Protein AF-A0A117SCN2-F1 (afdb_monomer_lite)

Radius of gyration: 19.06 Å; chains: 1; bounding box: 46×35×49 Å

Secondary structure (DSSP, 8-state):
---SS-SSSS--SSSHHHHHHHHHHHHHHHHHHHHTT---TTSHHHHHHHHGGGT--HHHHHHHHHTSHHHHHHHHHHHHHHHTT--SSSEEEEGGGTEEEESS--HHHHHHHHHHHH----TT-----

pLDDT: mean 84.78, std 19.08, range [29.61, 98.5]

Foldseek 3Di:
DDPDDPDPPPDDDPDPVVVVVLVVQLVVLLCCCCVPVVHDSVDPVSSCVSCVVSVDDSVVVVVCVVVCVVVVVVVVVVVVCVVLVPPDPPWDAPDVSPDIDDDDDDPVVVVVVVVLVPDDDDPPDDRPD

Sequence (129 aa):
MKAVGQSLNDVTGSTGHSSAVMFAQVLHAIRVAFFRDCRDIARWDVQCEIAEPLGLDLAEIERHVHSGTAFAFLAADYQDAEKMRIEGSPSFVLNEGRQKLYGNVGFHLIEANIQELLRSPGANEASWC

Structure (mmCIF, N/CA/C/O backbone):
data_AF-A0A117SCN2-F1
#
_entry.id   AF-A0A117SCN2-F1
#
loop_
_atom_site.group_PDB
_atom_site.id
_atom_site.type_symbol
_atom_site.label_atom_id
_atom_site.label_alt_id
_atom_site.label_comp_id
_atom_site.label_asym_id
_atom_site.label_entity_id
_atom_site.label_seq_id
_atom_site.pdbx_PDB_ins_code
_atom_site.Cartn_x
_atom_site.Cartn_y
_atom_site.Cartn_z
_atom_site.occupancy
_atom_site.B_iso_or_equiv
_atom_site.auth_seq_id
_atom_site.auth_comp_id
_atom_site.auth_asym_id
_atom_site.auth_atom_id
_atom_site.pdbx_PDB_model_num
ATOM 1 N N . MET A 1 1 ? 0.349 -24.329 -27.624 1.00 37.66 1 MET A N 1
ATOM 2 C CA . MET A 1 1 ? -0.114 -23.792 -26.327 1.00 37.66 1 MET A CA 1
ATOM 3 C C . MET A 1 1 ? 0.030 -22.275 -26.355 1.00 37.66 1 MET A C 1
ATOM 5 O O . MET A 1 1 ? 1.089 -21.751 -26.053 1.00 37.66 1 MET A O 1
ATOM 9 N N . LYS A 1 2 ? -0.999 -21.585 -26.849 1.00 33.91 2 LYS A N 1
ATOM 10 C CA . LYS A 1 2 ? -1.126 -20.123 -26.903 1.00 33.91 2 LYS A CA 1
ATOM 11 C C . LYS A 1 2 ? -2.593 -19.840 -26.597 1.00 33.91 2 LYS A C 1
ATOM 13 O O . LYS A 1 2 ? -3.402 -20.103 -27.475 1.00 33.91 2 LYS A O 1
ATOM 18 N N . ALA A 1 3 ? -2.921 -19.440 -25.370 1.00 34.66 3 ALA A N 1
ATOM 19 C CA . ALA A 1 3 ? -4.229 -18.882 -24.995 1.00 34.66 3 ALA A CA 1
ATOM 20 C C . ALA A 1 3 ? -4.275 -18.545 -23.491 1.00 34.66 3 ALA A C 1
ATOM 22 O O . ALA A 1 3 ? -5.069 -19.119 -22.764 1.00 34.66 3 ALA A O 1
ATOM 23 N N . VAL A 1 4 ? -3.418 -17.641 -23.011 1.00 38.91 4 VAL A N 1
ATOM 24 C CA . VAL A 1 4 ? -3.667 -16.860 -21.781 1.00 38.91 4 VAL A CA 1
ATOM 25 C C . VAL A 1 4 ? -2.943 -15.533 -21.990 1.00 38.91 4 VAL A C 1
ATOM 27 O O . VAL A 1 4 ? -1.738 -15.446 -21.804 1.00 38.91 4 VAL A O 1
ATOM 30 N N . GLY A 1 5 ? -3.634 -14.530 -22.522 1.00 34.91 5 GLY A N 1
ATOM 31 C CA . GLY A 1 5 ? -3.008 -13.238 -22.842 1.00 34.91 5 GLY A CA 1
ATOM 32 C C . GLY A 1 5 ? -3.935 -12.209 -23.484 1.00 34.91 5 GLY A C 1
ATOM 33 O O . GLY A 1 5 ? -3.539 -11.070 -23.681 1.00 34.91 5 GLY A O 1
ATOM 34 N N . GLN A 1 6 ? -5.179 -12.577 -23.790 1.00 34.25 6 GLN A N 1
ATOM 35 C CA . GLN A 1 6 ? -6.194 -11.668 -24.319 1.00 34.25 6 GLN A CA 1
ATOM 36 C C . GLN A 1 6 ? -7.393 -11.641 -23.371 1.00 34.25 6 GLN A C 1
ATOM 38 O O . GLN A 1 6 ? -8.384 -12.312 -23.617 1.00 34.25 6 GLN A O 1
ATOM 43 N N . SER A 1 7 ? -7.278 -10.919 -22.255 1.00 29.61 7 SER A N 1
ATOM 44 C CA . SER A 1 7 ? -8.448 -10.428 -21.506 1.00 29.61 7 SER A CA 1
ATOM 45 C C . SER A 1 7 ? -8.072 -9.324 -20.506 1.00 29.61 7 SER A C 1
ATOM 47 O O . SER A 1 7 ? -8.510 -9.351 -19.360 1.00 29.61 7 SER A O 1
ATOM 49 N N . LEU A 1 8 ? -7.232 -8.362 -20.904 1.00 37.31 8 LEU A N 1
ATOM 50 C CA . LEU A 1 8 ? -6.972 -7.156 -20.094 1.00 37.31 8 LEU A CA 1
ATOM 51 C C . LEU A 1 8 ? -7.046 -5.841 -20.894 1.00 37.31 8 LEU A C 1
ATOM 53 O O . LEU A 1 8 ? -6.851 -4.776 -20.322 1.00 37.31 8 LEU A O 1
ATOM 57 N N . ASN A 1 9 ? -7.387 -5.885 -22.187 1.00 36.59 9 ASN A N 1
ATOM 58 C CA . ASN A 1 9 ? -7.282 -4.725 -23.083 1.00 36.59 9 ASN A CA 1
ATOM 59 C C . ASN A 1 9 ? -8.627 -4.170 -23.573 1.00 36.59 9 ASN A C 1
ATOM 61 O O . ASN A 1 9 ? -8.693 -3.730 -24.713 1.00 36.59 9 ASN A O 1
ATOM 65 N N . ASP A 1 10 ? -9.688 -4.169 -22.759 1.00 33.16 10 ASP A N 1
ATOM 66 C CA . ASP A 1 10 ? -10.941 -3.531 -23.209 1.00 33.16 10 ASP A CA 1
ATOM 67 C C . ASP A 1 10 ? -11.735 -2.770 -22.136 1.00 33.16 10 ASP A C 1
ATOM 69 O O . ASP A 1 10 ? -12.962 -2.752 -22.133 1.00 33.16 10 ASP A O 1
ATOM 73 N N . VAL A 1 11 ? -11.033 -2.086 -21.224 1.00 41.28 11 VAL A N 1
ATOM 74 C CA . VAL A 1 11 ? -11.633 -1.013 -20.407 1.00 41.28 11 VAL A CA 1
ATOM 75 C C . VAL A 1 11 ? -10.667 0.173 -20.307 1.00 41.28 11 VAL A C 1
ATOM 77 O O . VAL A 1 11 ? -10.122 0.481 -19.251 1.00 41.28 11 VAL A O 1
ATOM 80 N N . THR A 1 12 ? -10.419 0.863 -21.422 1.00 47.19 12 THR A N 1
ATOM 81 C CA . THR A 1 12 ? -9.753 2.177 -21.405 1.00 47.19 12 THR A CA 1
ATOM 82 C C . THR A 1 12 ? -10.714 3.260 -21.872 1.00 47.19 12 THR A C 1
ATOM 84 O O . THR A 1 12 ? -10.914 3.459 -23.067 1.00 47.19 12 THR A O 1
ATOM 87 N N . GLY A 1 13 ? -11.279 3.990 -20.911 1.00 37.59 13 GLY A N 1
ATOM 88 C CA . GLY A 1 13 ? -12.032 5.216 -21.156 1.00 37.59 13 GLY A CA 1
ATOM 89 C C . GLY A 1 13 ? -12.358 5.929 -19.844 1.00 37.59 13 GLY A C 1
ATOM 90 O O . GLY A 1 13 ? -13.359 5.635 -19.211 1.00 37.59 13 GLY A O 1
ATOM 91 N N . SER A 1 14 ? -11.508 6.871 -19.425 1.00 42.38 14 SER A N 1
ATOM 92 C CA . SER A 1 14 ? -11.752 7.867 -18.356 1.00 42.38 14 SER A CA 1
ATOM 93 C C . SER A 1 14 ? -11.801 7.434 -16.872 1.00 42.38 14 SER A C 1
ATOM 95 O O . SER A 1 14 ? -11.669 8.308 -16.017 1.00 42.38 14 SER A O 1
ATOM 97 N N . THR A 1 15 ? -11.939 6.158 -16.506 1.00 48.78 15 THR A N 1
ATOM 98 C CA . THR A 1 15 ? -12.102 5.735 -15.087 1.00 48.78 15 THR A CA 1
ATOM 99 C C . THR A 1 15 ? -10.805 5.380 -14.343 1.00 48.78 15 THR A C 1
ATOM 101 O O . THR A 1 15 ? -10.749 5.476 -13.117 1.00 48.78 15 THR A O 1
ATOM 104 N N . GLY A 1 16 ? -9.730 5.025 -15.056 1.00 52.78 16 GLY A N 1
ATOM 105 C CA . GLY A 1 16 ? -8.489 4.520 -14.441 1.00 52.78 16 GLY A CA 1
ATOM 106 C C . GLY A 1 16 ? -7.706 5.547 -13.609 1.00 52.78 16 GLY A C 1
ATOM 107 O O . GLY A 1 16 ? -7.139 5.201 -12.575 1.00 52.78 16 GLY A O 1
ATOM 108 N N . HIS A 1 17 ? -7.718 6.824 -14.008 1.00 56.03 17 HIS A N 1
ATOM 109 C CA . HIS A 1 17 ? -7.020 7.894 -13.278 1.00 56.03 17 HIS A CA 1
ATOM 110 C C . HIS A 1 17 ? -7.694 8.214 -11.937 1.00 56.03 17 HIS A C 1
ATOM 112 O O . HIS A 1 17 ? -7.012 8.460 -10.946 1.00 56.03 17 HIS A O 1
ATOM 118 N N . SER A 1 18 ? -9.030 8.163 -11.887 1.00 78.56 18 SER A N 1
ATOM 119 C CA . SER A 1 18 ? -9.786 8.411 -10.657 1.00 78.56 18 SER A CA 1
ATOM 120 C C . SER A 1 18 ? -9.553 7.298 -9.636 1.00 78.56 18 SER A C 1
ATOM 122 O O . SER A 1 18 ? -9.249 7.593 -8.485 1.00 78.56 18 SER A O 1
ATOM 124 N N . SER A 1 19 ? -9.571 6.029 -10.060 1.00 82.19 19 SER A N 1
ATOM 125 C CA . SER A 1 19 ? -9.344 4.898 -9.151 1.00 82.19 19 SER A CA 1
ATOM 126 C C . SER A 1 19 ? -7.938 4.893 -8.543 1.00 82.19 19 SER A C 1
ATOM 128 O O . SER A 1 19 ? -7.797 4.627 -7.351 1.00 82.19 19 SER A O 1
ATOM 130 N N . ALA A 1 20 ? -6.897 5.191 -9.328 1.00 84.81 20 ALA A N 1
ATOM 131 C CA . ALA A 1 20 ? -5.523 5.239 -8.822 1.00 84.81 20 ALA A CA 1
ATOM 132 C C . ALA A 1 20 ? -5.320 6.386 -7.816 1.00 84.81 20 ALA A C 1
ATOM 134 O O . ALA A 1 20 ? -4.671 6.204 -6.785 1.00 84.81 20 ALA A O 1
ATOM 135 N N . VAL A 1 21 ? -5.918 7.553 -8.087 1.00 89.56 21 VAL A N 1
ATOM 136 C CA . VAL A 1 21 ? -5.905 8.697 -7.164 1.00 89.56 21 VAL A CA 1
ATOM 137 C C . VAL A 1 21 ? -6.650 8.360 -5.874 1.00 89.56 21 VAL A C 1
ATOM 139 O O . VAL A 1 21 ? -6.096 8.563 -4.795 1.00 89.56 21 VAL A O 1
ATOM 142 N N . MET A 1 22 ? -7.850 7.782 -5.972 1.00 90.69 22 MET A N 1
ATOM 143 C CA . MET A 1 22 ? -8.629 7.346 -4.810 1.00 90.69 22 MET A CA 1
ATOM 144 C C . MET A 1 22 ? -7.853 6.339 -3.960 1.00 90.69 22 MET A C 1
ATOM 146 O O . MET A 1 22 ? -7.733 6.509 -2.749 1.00 90.69 22 MET A O 1
ATOM 150 N N . PHE A 1 23 ? -7.246 5.330 -4.586 1.00 90.81 23 PHE A N 1
ATOM 151 C CA . PHE A 1 23 ? -6.410 4.350 -3.895 1.00 90.81 23 PHE A CA 1
ATOM 152 C C . PHE A 1 23 ? -5.246 5.011 -3.142 1.00 90.81 23 PHE A C 1
ATOM 154 O O . PHE A 1 23 ? -5.017 4.731 -1.963 1.00 90.81 23 PHE A O 1
ATOM 161 N N . ALA A 1 24 ? -4.536 5.939 -3.791 1.00 93.81 24 ALA A N 1
ATOM 162 C CA . ALA A 1 24 ? -3.436 6.667 -3.168 1.00 93.81 24 ALA A CA 1
ATOM 163 C C . ALA A 1 24 ? -3.902 7.531 -1.983 1.00 93.81 24 ALA A C 1
ATOM 165 O O . ALA A 1 24 ? -3.221 7.572 -0.954 1.00 93.81 24 ALA A O 1
ATOM 166 N N . GLN A 1 25 ? -5.063 8.183 -2.101 1.00 95.00 25 GLN A N 1
ATOM 167 C CA . GLN A 1 25 ? -5.668 8.984 -1.033 1.00 95.00 25 GLN A CA 1
ATOM 168 C C . GLN A 1 25 ? -6.049 8.128 0.176 1.00 95.00 25 GLN A C 1
ATOM 170 O O . GLN A 1 25 ? -5.690 8.478 1.300 1.00 95.00 25 GLN A O 1
ATOM 175 N N . VAL A 1 26 ? -6.697 6.982 -0.049 1.00 94.88 26 VAL A N 1
ATOM 176 C CA . VAL A 1 26 ? -7.074 6.033 1.011 1.00 94.88 26 VAL A CA 1
ATOM 177 C C . VAL A 1 26 ? -5.835 5.509 1.728 1.00 94.88 26 VAL A C 1
ATOM 179 O O . VAL A 1 26 ? -5.746 5.591 2.952 1.00 94.88 26 VAL A O 1
ATOM 182 N N . LEU A 1 27 ? -4.825 5.043 0.986 1.00 95.38 27 LEU A N 1
ATOM 183 C CA . LEU A 1 27 ? -3.578 4.566 1.584 1.00 95.38 27 LEU A CA 1
ATOM 184 C C . LEU A 1 27 ? -2.848 5.658 2.371 1.00 95.38 27 LEU A C 1
ATOM 186 O O . LEU A 1 27 ? -2.252 5.380 3.413 1.00 95.38 27 LEU A O 1
ATOM 190 N N . HIS A 1 28 ? -2.863 6.898 1.879 1.00 97.12 28 HIS A N 1
ATOM 191 C CA . HIS A 1 28 ? -2.299 8.027 2.608 1.00 97.12 28 HIS A CA 1
ATOM 192 C C . HIS A 1 28 ? -3.066 8.280 3.911 1.00 97.12 28 HIS A C 1
ATOM 194 O O . HIS A 1 28 ? -2.436 8.405 4.959 1.00 97.12 28 HIS A O 1
ATOM 200 N N . ALA A 1 29 ? -4.399 8.285 3.872 1.00 97.88 29 ALA A N 1
ATOM 201 C CA . ALA A 1 29 ? -5.235 8.474 5.052 1.00 97.88 29 ALA A CA 1
ATOM 202 C C . ALA A 1 29 ? -5.035 7.358 6.095 1.00 97.88 29 ALA A C 1
ATOM 204 O O . ALA A 1 29 ? -4.885 7.657 7.277 1.00 97.88 29 ALA A O 1
ATOM 205 N N . ILE A 1 30 ? -4.916 6.094 5.668 1.00 97.94 30 ILE A N 1
ATOM 206 C CA . ILE A 1 30 ? -4.593 4.958 6.550 1.00 97.94 30 ILE A CA 1
ATOM 207 C C . ILE A 1 30 ? -3.216 5.133 7.201 1.00 97.94 30 ILE A C 1
ATOM 209 O O . ILE A 1 30 ? -3.081 4.980 8.415 1.00 97.94 30 ILE A O 1
ATOM 213 N N . ARG A 1 31 ? -2.183 5.491 6.424 1.00 97.88 31 ARG A N 1
ATOM 214 C CA . ARG A 1 31 ? -0.837 5.735 6.973 1.00 97.88 31 ARG A CA 1
ATOM 215 C C . ARG A 1 31 ? -0.837 6.874 7.982 1.00 97.88 31 ARG A C 1
ATOM 217 O O . ARG A 1 31 ? -0.191 6.764 9.016 1.00 97.88 31 ARG A O 1
ATOM 224 N N . VAL A 1 32 ? -1.560 7.950 7.693 1.00 98.38 32 VAL A N 1
ATOM 225 C CA . VAL A 1 32 ? -1.723 9.080 8.606 1.00 98.38 32 VAL A CA 1
ATOM 226 C C . VAL A 1 32 ? -2.412 8.636 9.900 1.00 98.38 32 VAL A C 1
ATOM 228 O O . VAL A 1 32 ? -1.886 8.894 10.981 1.00 98.38 32 VAL A O 1
ATOM 231 N N . ALA A 1 33 ? -3.518 7.897 9.799 1.00 98.50 33 ALA A N 1
ATOM 232 C CA . ALA A 1 33 ? -4.238 7.373 10.954 1.00 98.50 33 ALA A CA 1
ATOM 233 C C . ALA A 1 33 ? -3.347 6.492 11.848 1.00 98.50 33 ALA A C 1
ATOM 235 O O . ALA A 1 33 ? -3.392 6.618 13.069 1.00 98.50 33 ALA A O 1
ATOM 236 N N . PHE A 1 34 ? -2.506 5.642 11.254 1.00 98.50 34 PHE A N 1
ATOM 237 C CA . PHE A 1 34 ? -1.600 4.766 11.998 1.00 98.50 34 PHE A CA 1
ATOM 238 C C . PHE A 1 34 ? -0.386 5.506 12.578 1.00 98.50 34 PHE A C 1
ATOM 240 O O . PHE A 1 34 ? -0.163 5.474 13.784 1.00 98.50 34 PHE A O 1
ATOM 247 N N . PHE A 1 35 ? 0.403 6.181 11.737 1.00 98.12 35 PHE A N 1
ATOM 248 C CA . PHE A 1 35 ? 1.702 6.736 12.137 1.00 98.12 35 PHE A CA 1
ATOM 249 C C . PHE A 1 35 ? 1.611 8.076 12.867 1.00 98.12 35 PHE A C 1
ATOM 251 O O . PHE A 1 35 ? 2.461 8.357 13.708 1.00 98.12 35 PHE A O 1
ATOM 258 N N . ARG A 1 36 ? 0.634 8.926 12.523 1.00 98.50 36 ARG A N 1
ATOM 259 C CA . ARG A 1 36 ? 0.469 10.252 13.139 1.00 98.50 36 ARG A CA 1
ATOM 260 C C . ARG A 1 36 ? -0.536 10.208 14.282 1.00 98.50 36 ARG A C 1
ATOM 262 O O . ARG A 1 36 ? -0.260 10.749 15.346 1.00 98.50 36 ARG A O 1
ATOM 269 N N . ASP A 1 37 ? -1.685 9.580 14.043 1.00 98.25 37 ASP A N 1
ATOM 270 C CA . ASP A 1 37 ? -2.828 9.642 14.962 1.00 98.25 37 ASP A CA 1
ATOM 271 C C . ASP A 1 37 ? -2.910 8.428 15.908 1.00 98.25 37 ASP A C 1
ATOM 273 O O . ASP A 1 37 ? -3.793 8.380 16.763 1.00 98.25 37 ASP A O 1
ATOM 277 N N . CYS A 1 38 ? -1.994 7.458 15.780 1.00 98.31 38 CYS A N 1
ATOM 278 C CA . CYS A 1 38 ? -1.904 6.252 16.614 1.00 98.31 38 CYS A CA 1
ATOM 279 C C . CYS A 1 38 ? -3.215 5.444 16.697 1.00 98.31 38 CYS A C 1
ATOM 281 O O . CYS A 1 38 ? -3.520 4.835 17.724 1.00 98.31 38 CYS A O 1
ATOM 283 N N . ARG A 1 39 ? -4.010 5.446 15.624 1.00 98.50 39 ARG A N 1
ATOM 284 C CA . ARG A 1 39 ? -5.269 4.698 15.538 1.00 98.50 39 ARG A CA 1
ATOM 285 C C . ARG A 1 39 ? -5.002 3.233 15.196 1.00 98.50 39 ARG A C 1
ATOM 287 O O . ARG A 1 39 ? -4.122 2.921 14.394 1.00 98.50 39 ARG A O 1
ATOM 294 N N . ASP A 1 40 ? -5.814 2.337 15.754 1.00 98.38 40 ASP A N 1
ATOM 295 C CA . ASP A 1 40 ? -5.764 0.907 15.438 1.00 98.38 40 ASP A CA 1
ATOM 296 C C . ASP A 1 40 ? -6.438 0.616 14.087 1.00 98.38 40 ASP A C 1
ATOM 298 O O . ASP A 1 40 ? -7.628 0.311 14.006 1.00 98.38 40 ASP A O 1
ATOM 302 N N . ILE A 1 41 ? -5.658 0.725 13.010 1.00 97.94 41 ILE A N 1
ATOM 303 C CA . ILE A 1 41 ? -6.124 0.480 11.639 1.00 97.94 41 ILE A CA 1
ATOM 304 C C . ILE A 1 41 ? -6.418 -1.000 11.343 1.00 97.94 41 ILE A C 1
ATOM 306 O O . ILE A 1 41 ? -6.895 -1.305 10.252 1.00 97.94 41 ILE A O 1
ATOM 310 N N . ALA A 1 42 ? -6.163 -1.929 12.274 1.00 96.50 42 ALA A N 1
ATOM 311 C CA . ALA A 1 42 ? -6.562 -3.326 12.105 1.00 96.50 42 ALA A CA 1
ATOM 312 C C . ALA A 1 42 ? -8.074 -3.523 12.310 1.00 96.50 42 ALA A C 1
ATOM 314 O O . ALA A 1 42 ? -8.624 -4.539 11.885 1.00 96.50 42 ALA A O 1
ATOM 315 N N . ARG A 1 43 ? -8.760 -2.556 12.933 1.00 97.19 43 ARG A N 1
ATOM 316 C CA . ARG A 1 43 ? -10.202 -2.628 13.170 1.00 97.19 43 ARG A CA 1
ATOM 317 C C . ARG A 1 43 ? -11.016 -2.100 11.989 1.00 97.19 43 ARG A C 1
ATOM 319 O O . ARG A 1 43 ? -10.715 -1.050 11.425 1.00 97.19 43 ARG A O 1
ATOM 326 N N . TRP A 1 44 ? -12.099 -2.806 11.672 1.00 94.38 44 TRP A N 1
ATOM 327 C CA . TRP A 1 44 ? -13.004 -2.463 10.571 1.00 94.38 44 TRP A CA 1
ATOM 328 C C . TRP A 1 44 ? -13.695 -1.105 10.747 1.00 94.38 44 TRP A C 1
ATOM 330 O O . TRP A 1 44 ? -13.789 -0.337 9.795 1.00 94.38 44 TRP A O 1
ATOM 340 N N . ASP A 1 45 ? -14.129 -0.772 11.963 1.00 96.88 45 ASP A N 1
ATOM 341 C CA . ASP A 1 45 ? -14.765 0.514 12.265 1.00 96.88 45 ASP A CA 1
ATOM 342 C C . ASP A 1 45 ? -13.811 1.691 12.024 1.00 96.88 45 ASP A C 1
ATOM 344 O O . ASP A 1 45 ? -14.175 2.663 11.367 1.00 96.88 45 ASP A O 1
ATOM 348 N N . VAL A 1 46 ? -12.547 1.557 12.437 1.00 97.69 46 VAL A N 1
ATOM 349 C CA . VAL A 1 46 ? -11.500 2.550 12.153 1.00 97.69 46 VAL A CA 1
ATOM 350 C C . VAL A 1 46 ? -11.265 2.704 10.647 1.00 97.69 46 VAL A C 1
ATOM 352 O O . VAL A 1 46 ? -11.114 3.825 10.165 1.00 97.69 46 VAL A O 1
ATOM 355 N N . GLN A 1 47 ? -11.253 1.604 9.889 1.00 95.81 47 GLN A N 1
ATOM 356 C CA . GLN A 1 47 ? -11.118 1.648 8.428 1.00 95.81 47 GLN A CA 1
ATOM 357 C C . GLN A 1 47 ? -12.320 2.340 7.761 1.00 95.81 47 GLN A C 1
ATOM 359 O O . GLN A 1 47 ? -12.119 3.154 6.859 1.00 95.81 47 GLN A O 1
ATOM 364 N N . CYS A 1 48 ? -13.545 2.087 8.236 1.00 95.62 48 CYS A N 1
ATOM 365 C CA . CYS A 1 48 ? -14.763 2.748 7.758 1.00 95.62 48 CYS A CA 1
ATOM 366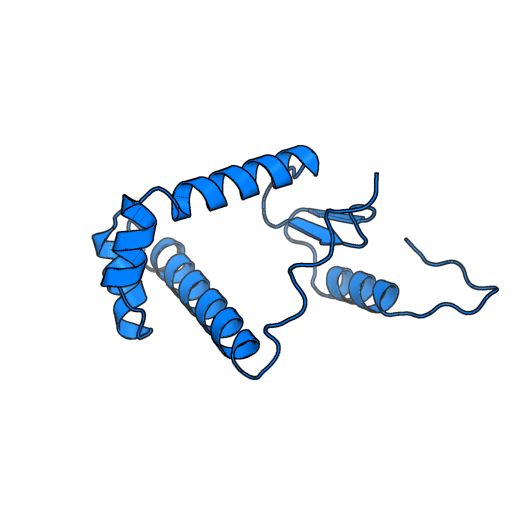 C C . CYS A 1 48 ? -14.728 4.260 7.997 1.00 95.62 48 CYS A C 1
ATOM 368 O O . CYS A 1 48 ? -14.972 5.027 7.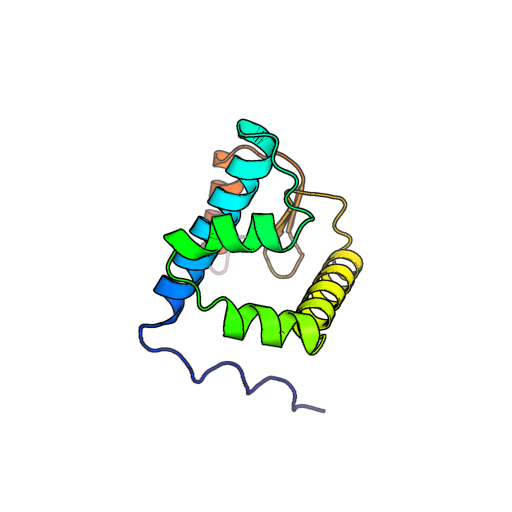071 1.00 95.62 48 CYS A O 1
ATOM 370 N N . GLU A 1 49 ? -14.348 4.696 9.200 1.00 96.19 49 GLU A N 1
ATOM 371 C CA . GLU A 1 49 ? -14.221 6.120 9.540 1.00 96.19 49 GLU A CA 1
ATOM 372 C C . GLU A 1 49 ? -13.172 6.850 8.681 1.00 96.19 49 GLU A C 1
ATOM 374 O O . GLU A 1 49 ? -13.278 8.052 8.444 1.00 96.19 49 GLU A O 1
ATOM 379 N N . ILE A 1 50 ? -12.133 6.145 8.219 1.00 95.75 50 ILE A N 1
ATOM 380 C CA . ILE A 1 50 ? -11.123 6.696 7.299 1.00 95.75 50 ILE A CA 1
ATOM 381 C C . ILE A 1 50 ? -11.672 6.786 5.867 1.00 95.75 50 ILE A C 1
ATOM 383 O O . ILE A 1 50 ? -11.347 7.725 5.138 1.00 95.75 50 ILE A O 1
ATOM 387 N N . ALA A 1 51 ? -12.474 5.804 5.456 1.00 92.81 51 ALA A N 1
ATOM 388 C CA . ALA A 1 51 ? -13.001 5.667 4.103 1.00 92.81 51 ALA A CA 1
ATOM 389 C C . ALA A 1 51 ? -14.228 6.556 3.824 1.00 92.81 51 ALA A C 1
ATOM 391 O O . ALA A 1 51 ? -14.381 7.045 2.704 1.00 92.81 51 ALA A O 1
ATOM 392 N N . GLU A 1 52 ? -15.076 6.804 4.824 1.00 91.44 52 GLU A N 1
ATOM 393 C CA . GLU A 1 52 ? -16.321 7.575 4.693 1.00 91.44 52 GLU A CA 1
ATOM 394 C C . GLU A 1 52 ? -16.102 9.005 4.148 1.00 91.44 52 GLU A C 1
ATOM 396 O O . GLU A 1 52 ? -16.747 9.361 3.157 1.00 91.44 52 GLU A O 1
ATOM 401 N N . PRO A 1 53 ? -15.145 9.814 4.657 1.00 92.94 53 PRO A N 1
ATOM 402 C CA . PRO A 1 53 ? -14.898 11.160 4.129 1.00 92.94 53 PRO A CA 1
ATOM 403 C C . PRO A 1 53 ? -14.356 11.172 2.693 1.00 92.94 53 PRO A C 1
ATOM 405 O O . PRO A 1 53 ? -14.369 12.214 2.040 1.00 92.94 53 PRO A O 1
ATOM 408 N N . LEU A 1 54 ? -13.852 10.032 2.209 1.00 91.69 54 LEU A N 1
ATOM 409 C CA . LEU A 1 54 ? -13.337 9.859 0.850 1.00 91.69 54 LEU A CA 1
ATOM 410 C C . LEU A 1 54 ? -14.443 9.449 -0.139 1.00 91.69 54 LEU A C 1
ATOM 412 O O . LEU A 1 54 ? -14.167 9.295 -1.325 1.00 91.69 54 LEU A O 1
ATOM 416 N N . GLY A 1 55 ? -15.692 9.293 0.316 1.00 91.00 55 GLY A N 1
ATOM 417 C CA . GLY A 1 55 ? -16.831 8.965 -0.546 1.00 91.00 55 GLY A CA 1
ATOM 418 C C . GLY A 1 55 ? -16.811 7.529 -1.075 1.00 91.00 55 GLY A C 1
ATOM 419 O O . GLY A 1 55 ? -17.344 7.268 -2.153 1.00 91.00 55 GLY A O 1
ATOM 420 N N . LEU A 1 56 ? -16.168 6.609 -0.352 1.00 90.12 56 LEU A N 1
ATOM 421 C CA . LEU A 1 56 ? -16.151 5.191 -0.699 1.00 90.12 56 LEU A CA 1
ATOM 422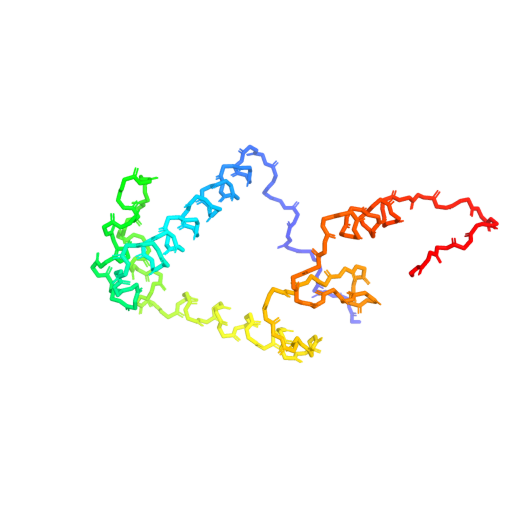 C C . LEU A 1 56 ? -17.479 4.510 -0.346 1.00 90.12 56 LEU A C 1
ATOM 424 O O . LEU A 1 56 ? -18.072 4.779 0.697 1.00 90.12 56 LEU A O 1
ATOM 428 N N . ASP A 1 57 ? -17.904 3.568 -1.187 1.00 93.25 57 ASP A N 1
ATOM 429 C CA . ASP A 1 57 ? -19.050 2.706 -0.897 1.00 93.25 57 ASP A CA 1
ATOM 430 C C . ASP A 1 57 ? -18.650 1.626 0.121 1.00 93.25 57 ASP A C 1
ATOM 432 O O . ASP A 1 57 ? -18.094 0.580 -0.224 1.00 93.25 57 ASP A O 1
ATOM 436 N N . LEU A 1 58 ? -18.909 1.904 1.400 1.00 94.19 58 LEU A N 1
ATOM 437 C CA . LEU A 1 58 ? -18.566 1.000 2.498 1.00 94.19 58 LEU A CA 1
ATOM 438 C C . LEU A 1 58 ? -19.295 -0.344 2.405 1.00 94.19 58 LEU A C 1
ATOM 440 O O . LEU A 1 58 ? -18.716 -1.362 2.779 1.00 94.19 58 LEU A O 1
ATOM 444 N N . ALA A 1 59 ? -20.526 -0.366 1.885 1.00 95.31 59 ALA A N 1
ATOM 445 C CA . ALA A 1 59 ? -21.300 -1.597 1.754 1.00 95.31 59 ALA A CA 1
ATOM 446 C C . ALA A 1 59 ? -20.687 -2.517 0.690 1.00 95.31 59 ALA A C 1
ATOM 448 O O . ALA A 1 59 ? -20.594 -3.732 0.881 1.00 95.31 59 ALA A O 1
ATOM 449 N N . GLU A 1 60 ? -20.212 -1.938 -0.412 1.00 93.69 60 GLU A N 1
ATOM 450 C CA . GLU A 1 60 ? -19.516 -2.685 -1.456 1.00 93.69 60 GLU A CA 1
ATOM 451 C C . GLU A 1 60 ? -18.160 -3.223 -0.971 1.00 93.69 60 GLU A C 1
ATOM 453 O O . GLU A 1 60 ? -17.831 -4.390 -1.206 1.00 93.69 60 GLU A O 1
ATOM 458 N N . ILE A 1 61 ? -17.389 -2.414 -0.235 1.00 92.50 61 ILE A N 1
ATOM 459 C CA . ILE A 1 61 ? -16.124 -2.863 0.370 1.00 92.50 61 ILE A CA 1
ATOM 460 C C . ILE A 1 61 ? -16.389 -4.011 1.348 1.00 92.50 61 ILE A C 1
ATOM 462 O O . ILE A 1 61 ? -15.733 -5.051 1.271 1.00 92.50 61 ILE A O 1
ATOM 466 N N . GLU A 1 62 ? -17.380 -3.859 2.227 1.00 94.44 62 GLU A N 1
ATOM 467 C CA . GLU A 1 62 ? -17.777 -4.887 3.187 1.00 94.44 62 GLU A CA 1
ATOM 468 C C . GLU A 1 62 ? -18.147 -6.204 2.483 1.00 94.44 62 GLU A C 1
ATOM 470 O O . GLU A 1 62 ? -17.690 -7.282 2.872 1.00 94.44 62 GLU A O 1
ATOM 475 N N . ARG A 1 63 ? -18.902 -6.132 1.381 1.00 95.81 63 ARG A N 1
ATOM 476 C CA . ARG A 1 63 ? -19.254 -7.300 0.560 1.00 95.81 63 ARG A CA 1
ATOM 477 C C . ARG A 1 63 ? -18.014 -7.996 -0.016 1.00 95.81 63 ARG A C 1
ATOM 479 O O . ARG A 1 63 ? -17.939 -9.230 -0.030 1.00 95.81 63 ARG A O 1
ATOM 486 N N . HIS A 1 64 ? -17.021 -7.239 -0.477 1.00 94.50 64 HIS A N 1
ATOM 487 C CA . HIS A 1 64 ? -15.761 -7.798 -0.979 1.00 94.50 64 HIS A CA 1
ATOM 488 C C . HIS A 1 64 ? -14.904 -8.444 0.115 1.00 94.50 64 HIS A C 1
ATOM 490 O O . HIS A 1 64 ? -14.260 -9.465 -0.148 1.00 94.50 64 HIS A O 1
ATOM 496 N N . VAL A 1 65 ? -14.928 -7.897 1.331 1.00 92.44 65 VAL A N 1
ATOM 497 C CA . VAL A 1 65 ? -14.253 -8.477 2.498 1.00 92.44 65 VAL A CA 1
ATOM 498 C C . VAL A 1 65 ? -14.937 -9.783 2.919 1.00 92.44 65 VAL A C 1
ATOM 500 O O . VAL A 1 65 ? -14.275 -10.820 2.973 1.00 92.44 65 VAL A O 1
ATOM 503 N N . HIS A 1 66 ? -16.260 -9.782 3.123 1.00 94.38 66 HIS A N 1
ATOM 504 C CA . HIS A 1 66 ? -17.003 -10.967 3.588 1.00 94.38 66 HIS A CA 1
ATOM 505 C C . HIS A 1 66 ? -17.082 -12.094 2.562 1.00 94.38 66 HIS A C 1
ATOM 507 O O . HIS A 1 66 ? -17.128 -13.264 2.933 1.00 94.38 66 HIS A O 1
ATOM 513 N N . SER A 1 67 ? -17.068 -11.775 1.265 1.00 96.88 67 SER A N 1
ATOM 514 C CA . SER A 1 67 ? -17.006 -12.804 0.216 1.00 96.88 67 SER A CA 1
ATOM 515 C C . SER A 1 67 ? -15.656 -13.529 0.148 1.00 96.88 67 SER A C 1
ATOM 517 O O . SER A 1 67 ? -15.531 -14.502 -0.591 1.00 96.88 67 SER A O 1
ATOM 519 N N . GLY A 1 68 ? -14.629 -13.054 0.864 1.00 95.06 68 GLY A N 1
ATOM 520 C CA . GLY A 1 68 ? -13.264 -13.576 0.771 1.00 95.06 68 GLY A CA 1
ATOM 521 C C . GLY A 1 68 ? -12.499 -13.088 -0.463 1.00 95.06 68 GLY A C 1
ATOM 522 O O . GLY A 1 68 ? -11.307 -13.362 -0.586 1.00 95.06 68 GLY A O 1
ATOM 523 N N . THR A 1 69 ? -13.142 -12.328 -1.355 1.00 96.00 69 THR A N 1
ATOM 524 C CA . THR A 1 69 ? -12.533 -11.823 -2.595 1.00 96.00 69 THR A CA 1
ATOM 525 C C . THR A 1 69 ? -11.315 -10.946 -2.304 1.00 96.00 69 THR A C 1
ATOM 527 O O . THR A 1 69 ? -10.251 -11.161 -2.880 1.00 96.00 69 THR A O 1
ATOM 530 N N . ALA A 1 70 ? -11.441 -9.992 -1.374 1.00 93.56 70 ALA A N 1
ATOM 531 C CA . ALA A 1 70 ? -10.332 -9.113 -0.997 1.00 93.56 70 ALA A CA 1
ATOM 532 C C . ALA A 1 70 ? -9.151 -9.896 -0.393 1.00 93.56 70 ALA A C 1
ATOM 534 O O . ALA A 1 70 ? -7.995 -9.633 -0.719 1.00 93.56 70 ALA A O 1
ATOM 535 N N . PHE A 1 71 ? -9.440 -10.910 0.430 1.00 95.31 71 PHE A N 1
ATOM 536 C CA . PHE A 1 71 ? -8.419 -11.786 1.009 1.00 95.31 71 PHE A CA 1
ATOM 537 C C . PHE A 1 71 ? -7.710 -12.637 -0.047 1.00 95.31 71 PHE A C 1
ATOM 539 O O . PHE A 1 71 ? -6.498 -12.815 0.034 1.00 95.31 71 PHE A O 1
ATOM 546 N N . ALA A 1 72 ? -8.440 -13.144 -1.044 1.00 97.19 72 ALA A N 1
ATOM 547 C CA . ALA A 1 72 ? -7.856 -13.916 -2.136 1.00 97.19 72 ALA A CA 1
ATOM 548 C C . ALA A 1 72 ? -6.882 -13.072 -2.974 1.00 97.19 72 ALA A C 1
ATOM 550 O O . ALA A 1 72 ? -5.792 -13.547 -3.288 1.00 97.19 72 ALA A O 1
ATOM 551 N N . PHE A 1 73 ? -7.238 -11.818 -3.278 1.00 96.94 73 PHE A N 1
ATOM 552 C CA . PHE A 1 73 ? -6.328 -10.888 -3.955 1.00 96.94 73 PHE A CA 1
ATOM 553 C C . PHE A 1 73 ? -5.085 -10.586 -3.111 1.00 96.94 73 PHE A C 1
ATOM 555 O O . PHE A 1 73 ? -3.974 -10.726 -3.610 1.00 96.94 73 PHE A O 1
ATOM 562 N N . LEU A 1 74 ? -5.249 -10.298 -1.815 1.00 95.81 74 LEU A N 1
ATOM 563 C CA . LEU A 1 74 ? -4.114 -10.075 -0.914 1.00 95.81 74 LEU A CA 1
ATOM 564 C C . LEU A 1 74 ? -3.187 -11.303 -0.822 1.00 95.81 74 LEU A C 1
ATOM 566 O O . LEU A 1 74 ? -1.966 -11.172 -0.807 1.00 95.81 74 LEU A O 1
ATOM 570 N N . ALA A 1 75 ? -3.749 -12.513 -0.771 1.00 97.56 75 ALA A N 1
ATOM 571 C CA . ALA A 1 75 ? -2.967 -13.746 -0.761 1.00 97.56 75 ALA A CA 1
ATOM 572 C C . ALA A 1 75 ? -2.193 -13.953 -2.074 1.00 97.56 75 ALA A C 1
ATOM 574 O O . ALA A 1 75 ? -1.044 -14.398 -2.037 1.00 97.56 75 ALA A O 1
ATOM 575 N N . ALA A 1 76 ? -2.793 -13.617 -3.220 1.00 97.94 76 ALA A N 1
ATOM 576 C CA . ALA A 1 76 ? -2.106 -13.637 -4.509 1.00 97.94 76 ALA A CA 1
ATOM 577 C C . ALA A 1 76 ? -0.945 -12.628 -4.547 1.00 97.94 76 ALA A C 1
ATOM 579 O O . ALA A 1 76 ? 0.152 -13.000 -4.963 1.00 97.94 76 ALA A O 1
ATOM 580 N N . ASP A 1 77 ? -1.134 -11.416 -4.014 1.00 95.50 77 ASP A N 1
ATOM 581 C CA . ASP A 1 77 ? -0.068 -10.409 -3.918 1.00 95.50 77 ASP A CA 1
ATOM 582 C C . ASP A 1 77 ? 1.129 -10.918 -3.094 1.00 95.50 77 ASP A C 1
ATOM 584 O O . ASP A 1 77 ? 2.284 -10.744 -3.492 1.00 95.50 77 ASP A O 1
ATOM 588 N N . TYR A 1 78 ? 0.881 -11.611 -1.973 1.00 95.81 78 TYR A N 1
ATOM 589 C CA . TYR A 1 78 ? 1.950 -12.241 -1.185 1.00 95.81 78 TYR A CA 1
ATOM 590 C C . TYR A 1 78 ? 2.689 -13.339 -1.959 1.00 95.81 78 TYR A C 1
ATOM 592 O O . TYR A 1 78 ? 3.919 -13.405 -1.900 1.00 95.81 78 TYR A O 1
ATOM 600 N N . GLN A 1 79 ? 1.969 -14.181 -2.707 1.00 97.19 79 GLN A N 1
ATOM 601 C CA . GLN A 1 79 ? 2.589 -15.212 -3.546 1.00 97.19 79 GLN A CA 1
ATOM 602 C C . GLN A 1 79 ? 3.447 -14.598 -4.655 1.00 97.19 79 GLN A C 1
ATOM 604 O O . GLN A 1 79 ? 4.524 -15.109 -4.962 1.00 97.19 79 GLN A O 1
ATOM 609 N N . ASP A 1 80 ? 2.996 -13.507 -5.266 1.00 94.56 80 ASP A N 1
ATOM 610 C CA . ASP A 1 80 ? 3.754 -12.821 -6.308 1.00 94.56 80 ASP A CA 1
ATOM 611 C C . ASP A 1 80 ? 4.992 -12.122 -5.735 1.00 94.56 80 ASP A C 1
ATOM 613 O O . ASP A 1 80 ? 6.078 -12.220 -6.314 1.00 94.56 80 ASP A O 1
ATOM 617 N N . ALA A 1 81 ? 4.884 -11.517 -4.549 1.00 94.38 81 ALA A N 1
ATOM 618 C CA . ALA A 1 81 ? 6.030 -10.988 -3.815 1.00 94.38 81 ALA A CA 1
ATOM 619 C C . ALA A 1 81 ? 7.067 -12.081 -3.489 1.00 94.38 81 ALA A C 1
ATOM 621 O O . ALA A 1 81 ? 8.270 -11.869 -3.669 1.00 94.38 81 ALA A O 1
ATOM 622 N N . GLU A 1 82 ? 6.626 -13.272 -3.076 1.00 95.00 82 GLU A N 1
ATOM 623 C CA . GLU A 1 82 ? 7.508 -14.415 -2.818 1.00 95.00 82 GLU A CA 1
ATOM 624 C C . GLU A 1 82 ? 8.210 -14.897 -4.097 1.00 95.00 82 GLU A C 1
ATOM 626 O O . GLU A 1 82 ? 9.437 -15.042 -4.112 1.00 95.00 82 GLU A O 1
ATOM 631 N N . LYS A 1 83 ? 7.471 -15.067 -5.205 1.00 94.06 83 LYS A N 1
ATOM 632 C CA . LYS A 1 83 ? 8.040 -15.446 -6.515 1.00 94.06 83 LYS A CA 1
ATOM 633 C C . LYS A 1 83 ? 9.100 -14.449 -6.980 1.00 94.06 83 LYS A C 1
ATOM 635 O O . LYS A 1 83 ? 10.138 -14.848 -7.507 1.00 94.06 83 LYS A O 1
ATOM 640 N N . MET A 1 84 ? 8.863 -13.157 -6.751 1.00 93.38 84 MET A N 1
ATOM 641 C CA . MET A 1 84 ? 9.809 -12.083 -7.060 1.00 93.38 84 MET A CA 1
ATOM 642 C C . MET A 1 84 ? 10.941 -11.951 -6.029 1.00 93.38 84 MET A C 1
ATOM 644 O O . MET A 1 84 ? 11.856 -11.146 -6.227 1.00 93.38 84 MET A O 1
ATOM 648 N N . ARG A 1 85 ? 10.928 -12.743 -4.948 1.00 93.31 85 ARG A N 1
ATOM 649 C CA . ARG A 1 85 ? 11.880 -12.691 -3.828 1.00 93.31 85 ARG A CA 1
ATOM 650 C C . ARG A 1 85 ? 11.960 -11.295 -3.212 1.00 93.31 85 ARG A C 1
ATOM 652 O O . ARG A 1 85 ? 13.050 -10.740 -3.074 1.00 93.31 85 ARG A O 1
ATOM 659 N N . ILE A 1 86 ? 10.819 -10.660 -2.964 1.00 95.12 86 ILE A N 1
ATOM 660 C CA . ILE A 1 86 ? 10.776 -9.348 -2.313 1.00 95.12 86 ILE A CA 1
ATOM 661 C C . ILE A 1 86 ? 11.238 -9.499 -0.863 1.00 95.12 86 ILE A C 1
ATOM 663 O O . ILE A 1 86 ? 10.662 -10.263 -0.097 1.00 95.12 86 ILE A O 1
ATOM 667 N N . GLU A 1 87 ? 12.295 -8.775 -0.501 1.00 91.44 87 GLU A N 1
ATOM 668 C CA . GLU A 1 87 ? 12.947 -8.882 0.813 1.00 91.44 87 GLU A CA 1
ATOM 669 C C . GLU A 1 87 ? 12.257 -8.028 1.885 1.00 91.44 87 GLU A C 1
ATOM 671 O O . GLU A 1 87 ? 12.389 -8.287 3.078 1.00 91.44 87 GLU A O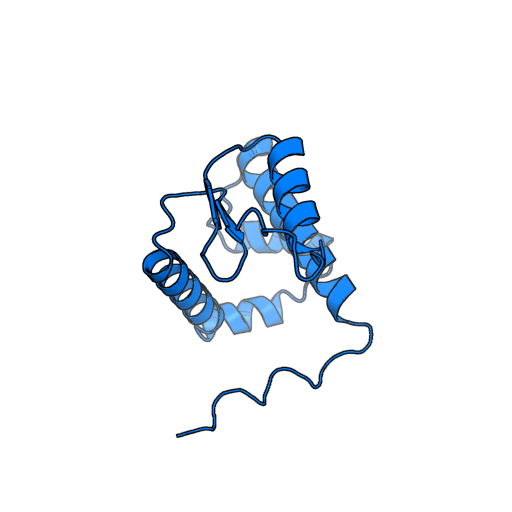 1
ATO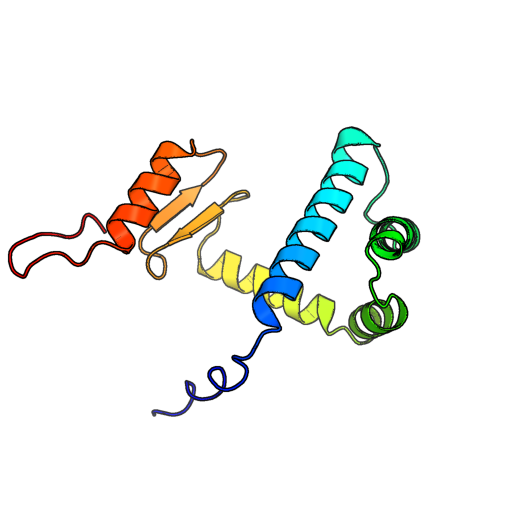M 676 N N . GLY A 1 88 ? 11.497 -7.017 1.462 1.00 92.19 88 GLY A N 1
ATOM 677 C CA . GLY A 1 88 ? 10.743 -6.146 2.351 1.00 92.19 88 GLY A CA 1
ATOM 678 C C . GLY A 1 88 ? 10.156 -4.936 1.630 1.00 92.19 88 GLY A C 1
ATOM 679 O O . GLY A 1 88 ? 10.193 -4.834 0.402 1.00 92.19 88 GLY A O 1
ATOM 680 N N . SER A 1 89 ? 9.619 -3.995 2.406 1.00 91.06 89 SER A N 1
ATOM 681 C CA . SER A 1 89 ? 9.012 -2.756 1.909 1.00 91.06 89 SER A CA 1
ATOM 682 C C . SER A 1 89 ? 9.818 -1.504 2.299 1.00 91.06 89 SER A C 1
ATOM 684 O O . SER A 1 89 ? 10.361 -1.475 3.404 1.00 91.06 89 SER A O 1
ATOM 686 N N . PRO A 1 90 ? 9.809 -0.433 1.482 1.00 93.94 90 PRO A N 1
ATOM 687 C CA . PRO A 1 90 ? 9.274 -0.398 0.122 1.00 93.94 90 PRO A CA 1
ATOM 688 C C . PRO A 1 90 ? 10.198 -1.142 -0.857 1.00 93.94 90 PRO A C 1
ATOM 690 O O . PRO A 1 90 ? 11.409 -1.208 -0.652 1.00 93.94 90 PRO A O 1
ATOM 693 N N . SER A 1 91 ? 9.610 -1.702 -1.914 1.00 94.56 91 SER A N 1
ATOM 694 C CA . SER A 1 91 ? 10.337 -2.328 -3.021 1.00 94.56 91 SER A CA 1
ATOM 695 C C . SER A 1 91 ? 9.734 -1.901 -4.352 1.00 94.56 91 SER A C 1
ATOM 697 O O . SER A 1 91 ? 8.513 -1.874 -4.494 1.00 94.56 91 SER A O 1
ATOM 699 N N . PHE A 1 92 ? 10.587 -1.621 -5.333 1.00 93.88 92 PHE A N 1
ATOM 700 C CA . PHE A 1 92 ? 10.193 -1.401 -6.722 1.00 93.88 92 PHE A CA 1
ATOM 701 C C . PHE A 1 92 ? 10.789 -2.509 -7.579 1.00 93.88 92 PHE A C 1
ATOM 703 O O . PHE A 1 92 ? 12.001 -2.725 -7.559 1.00 93.88 92 PHE A O 1
ATOM 710 N N . VAL A 1 93 ? 9.938 -3.200 -8.331 1.00 92.38 93 VAL A N 1
ATOM 711 C CA . VAL A 1 93 ? 10.356 -4.173 -9.339 1.00 92.38 93 VAL A CA 1
ATOM 712 C C . VAL A 1 93 ? 10.160 -3.533 -10.697 1.00 92.38 93 VAL A C 1
ATOM 714 O O . VAL A 1 93 ? 9.051 -3.130 -11.040 1.00 92.38 93 VAL A O 1
ATOM 717 N N . LEU A 1 94 ? 11.241 -3.420 -11.457 1.00 90.88 94 LEU A N 1
ATOM 718 C CA . LEU A 1 94 ? 11.230 -2.796 -12.769 1.00 90.88 94 LEU A CA 1
ATOM 719 C C . LEU A 1 94 ? 11.735 -3.790 -13.814 1.00 90.88 94 LEU A C 1
ATOM 721 O O . LEU A 1 94 ? 12.439 -4.755 -13.496 1.00 90.88 94 LEU A O 1
ATOM 725 N N . ASN A 1 95 ? 11.386 -3.535 -15.075 1.00 88.44 95 ASN A N 1
ATOM 726 C CA . ASN A 1 95 ? 11.910 -4.280 -16.216 1.00 88.44 95 ASN A CA 1
ATOM 727 C C . ASN A 1 95 ? 11.673 -5.798 -16.130 1.00 88.44 95 ASN A C 1
ATOM 729 O O . ASN A 1 95 ? 12.615 -6.587 -16.221 1.00 88.44 95 ASN A O 1
ATOM 733 N N . GLU A 1 96 ? 10.426 -6.203 -15.865 1.00 87.31 96 GLU A N 1
ATOM 734 C CA . GLU A 1 96 ? 10.031 -7.619 -15.743 1.00 87.31 96 GLU A CA 1
ATOM 735 C C . GLU A 1 96 ? 10.854 -8.397 -14.696 1.00 87.31 96 GLU A C 1
ATOM 737 O O . GLU A 1 96 ? 11.088 -9.596 -14.824 1.00 87.31 96 GLU A O 1
ATOM 742 N N . GLY A 1 97 ? 11.331 -7.711 -13.653 1.00 87.06 97 GLY A N 1
ATOM 743 C CA . GLY A 1 97 ? 12.120 -8.323 -12.585 1.00 87.06 97 GLY A CA 1
ATOM 744 C C . GLY A 1 97 ? 13.633 -8.264 -12.777 1.00 87.06 97 GLY A C 1
ATOM 745 O O . GLY A 1 97 ? 14.353 -8.709 -11.884 1.00 87.06 97 GLY A O 1
ATOM 746 N N . ARG A 1 98 ? 14.143 -7.687 -13.877 1.00 87.19 98 ARG A N 1
ATOM 747 C CA . ARG A 1 98 ? 15.597 -7.500 -14.070 1.00 87.19 98 ARG A CA 1
ATOM 748 C C . ARG A 1 98 ? 16.199 -6.473 -13.116 1.00 87.19 98 ARG A C 1
ATOM 750 O O . ARG A 1 98 ? 17.398 -6.508 -12.861 1.00 87.19 98 ARG A O 1
ATOM 757 N N . GLN A 1 99 ? 15.374 -5.585 -12.567 1.00 89.44 99 GLN A N 1
ATOM 758 C CA . GLN A 1 99 ? 15.790 -4.606 -11.575 1.00 89.44 99 GLN A CA 1
ATOM 759 C C . GLN A 1 99 ? 14.891 -4.663 -10.343 1.00 89.44 99 GLN A C 1
ATOM 761 O O . GLN A 1 99 ? 13.663 -4.719 -10.447 1.00 89.44 99 GLN A O 1
ATOM 766 N N . LYS A 1 100 ? 15.518 -4.580 -9.170 1.00 92.12 100 LYS A N 1
ATOM 767 C CA . LYS A 1 100 ? 14.837 -4.478 -7.883 1.00 92.12 100 LYS A CA 1
ATOM 768 C C . LYS A 1 100 ? 15.503 -3.396 -7.046 1.00 92.12 100 LYS A C 1
ATOM 770 O O . LYS A 1 100 ? 16.691 -3.488 -6.751 1.00 92.12 100 LYS A O 1
ATOM 775 N N . LEU A 1 101 ? 14.730 -2.391 -6.657 1.00 93.25 101 LEU A N 1
ATOM 776 C CA . LEU A 1 101 ? 15.155 -1.345 -5.732 1.00 93.25 101 LEU A CA 1
ATOM 777 C C . LEU A 1 101 ? 14.489 -1.623 -4.386 1.00 93.25 101 LEU A C 1
ATOM 779 O O . LEU A 1 101 ? 13.264 -1.590 -4.306 1.00 93.25 101 LEU A O 1
ATOM 783 N N . TYR A 1 102 ? 15.279 -1.919 -3.356 1.00 93.88 102 TYR A N 1
ATOM 784 C CA . TYR A 1 102 ? 14.786 -2.264 -2.021 1.00 93.88 102 TYR A CA 1
ATOM 785 C C . TYR A 1 102 ? 15.175 -1.200 -0.989 1.00 93.88 102 TYR A C 1
ATOM 787 O O . TYR A 1 102 ? 16.317 -0.741 -0.949 1.00 93.88 102 TYR A O 1
ATOM 795 N N . GLY A 1 103 ? 14.217 -0.837 -0.136 1.00 93.19 103 GLY A N 1
ATOM 796 C CA . GLY A 1 103 ? 14.391 0.109 0.957 1.00 93.19 103 GLY A CA 1
ATOM 797 C C . GLY A 1 103 ? 14.129 1.555 0.545 1.00 93.19 103 GLY A C 1
ATOM 798 O O . GLY A 1 103 ? 13.597 1.845 -0.527 1.00 93.19 103 GLY A O 1
ATOM 799 N N . ASN A 1 104 ? 14.490 2.486 1.428 1.00 92.88 104 ASN A N 1
ATOM 800 C CA . ASN A 1 104 ? 14.312 3.919 1.199 1.00 92.88 104 ASN A CA 1
ATOM 801 C C . ASN A 1 104 ? 15.353 4.457 0.199 1.00 92.88 104 ASN A C 1
ATOM 803 O O . ASN A 1 104 ? 16.329 5.106 0.575 1.00 92.88 104 ASN A O 1
ATOM 807 N N . VAL A 1 105 ? 15.165 4.130 -1.077 1.00 92.94 105 VAL A N 1
ATOM 808 C CA . VAL A 1 105 ? 16.025 4.557 -2.182 1.00 92.94 105 VAL A CA 1
ATOM 809 C C . VAL A 1 105 ? 15.734 6.018 -2.529 1.00 92.94 105 VAL A C 1
ATOM 811 O O . VAL A 1 105 ? 14.582 6.417 -2.682 1.00 92.94 105 VAL A O 1
ATOM 814 N N . GLY A 1 106 ? 16.785 6.831 -2.668 1.00 94.81 106 GLY A N 1
ATOM 815 C CA . GLY A 1 106 ? 16.640 8.252 -2.989 1.00 94.81 106 GLY A CA 1
ATOM 816 C C . GLY A 1 106 ? 15.985 8.484 -4.355 1.00 94.81 106 GLY A C 1
ATOM 817 O O . GLY A 1 106 ? 16.341 7.825 -5.332 1.00 94.81 106 GLY A O 1
ATOM 818 N N . PHE A 1 107 ? 15.085 9.469 -4.446 1.00 94.12 107 PHE A N 1
ATOM 819 C CA . PHE A 1 107 ? 14.270 9.739 -5.641 1.00 94.12 107 PHE A CA 1
ATOM 820 C C . PHE A 1 107 ? 15.062 9.834 -6.948 1.00 94.12 107 PHE A C 1
ATOM 822 O O . PHE A 1 107 ? 14.641 9.256 -7.941 1.00 94.12 107 PHE A O 1
ATOM 829 N N . HIS A 1 108 ? 16.241 10.461 -6.935 1.00 93.88 108 HIS A N 1
ATOM 830 C CA . HIS A 1 108 ? 17.105 10.569 -8.117 1.00 93.88 108 HIS A CA 1
ATOM 831 C C . HIS A 1 108 ? 17.526 9.211 -8.719 1.00 93.88 108 HIS A C 1
ATOM 833 O O . HIS A 1 108 ? 17.760 9.111 -9.918 1.00 93.88 108 HIS A O 1
ATOM 839 N N . LEU A 1 109 ? 17.596 8.144 -7.909 1.00 92.38 109 LEU A N 1
ATOM 840 C CA . LEU A 1 109 ? 17.959 6.804 -8.370 1.00 92.38 109 LEU A CA 1
ATOM 841 C C . LEU A 1 109 ? 16.739 6.143 -8.999 1.00 92.38 109 LEU A C 1
ATOM 843 O O . LEU A 1 109 ? 16.855 5.516 -10.045 1.00 92.38 109 LEU A O 1
ATOM 847 N N . ILE A 1 110 ? 15.567 6.311 -8.384 1.00 93.50 110 ILE A N 1
ATOM 848 C CA . ILE A 1 110 ? 14.301 5.831 -8.943 1.00 93.50 110 ILE A CA 1
ATOM 849 C C . ILE A 1 110 ? 14.057 6.505 -10.299 1.00 93.50 110 ILE A C 1
ATOM 851 O O . ILE A 1 110 ? 13.794 5.821 -11.284 1.00 93.50 110 ILE A O 1
ATOM 855 N N . GLU A 1 111 ? 14.217 7.828 -10.366 1.00 94.25 111 GLU A N 1
ATOM 856 C CA . GLU A 1 111 ? 14.086 8.610 -11.595 1.00 94.25 111 GLU A CA 1
ATOM 857 C C . GLU A 1 111 ? 15.052 8.129 -12.679 1.00 94.25 111 GLU A C 1
ATOM 859 O O . GLU A 1 111 ? 14.604 7.829 -13.782 1.00 94.25 111 GLU A O 1
ATOM 864 N N . ALA A 1 112 ? 16.345 7.982 -12.372 1.00 91.69 112 ALA A N 1
ATOM 865 C CA . ALA A 1 112 ? 17.330 7.512 -13.344 1.00 91.69 112 ALA A CA 1
ATOM 866 C C . ALA A 1 112 ? 16.976 6.131 -13.929 1.00 91.69 112 ALA A C 1
ATOM 868 O O . ALA A 1 112 ? 17.078 5.940 -15.139 1.00 91.69 112 ALA A O 1
ATOM 869 N N . ASN A 1 113 ? 16.501 5.189 -13.103 1.00 91.25 113 ASN A N 1
ATOM 870 C CA . ASN A 1 113 ? 16.078 3.867 -13.582 1.00 91.25 113 ASN A CA 1
ATOM 871 C C . ASN A 1 113 ? 14.824 3.946 -14.468 1.00 91.25 113 ASN A C 1
ATOM 873 O O . ASN A 1 113 ? 14.746 3.254 -15.480 1.00 91.25 113 ASN A O 1
ATOM 877 N N . ILE A 1 114 ? 13.853 4.802 -14.127 1.00 91.75 114 ILE A N 1
ATOM 878 C CA . ILE A 1 114 ? 12.661 5.021 -14.961 1.00 91.75 114 ILE A CA 1
ATOM 879 C C . ILE A 1 114 ? 13.048 5.657 -16.302 1.00 91.75 114 ILE A C 1
ATOM 881 O O . ILE A 1 114 ? 12.590 5.191 -17.342 1.00 91.75 114 ILE A O 1
ATOM 885 N N . GLN A 1 115 ? 13.896 6.689 -16.300 1.00 91.62 115 GLN A N 1
ATOM 886 C CA . GLN A 1 115 ? 14.344 7.350 -17.531 1.00 91.62 115 GLN A CA 1
ATOM 887 C C . GLN A 1 115 ? 15.076 6.377 -18.456 1.00 91.62 115 GLN A C 1
ATOM 889 O O . GLN A 1 115 ? 14.821 6.363 -19.658 1.00 91.62 115 GLN A O 1
ATOM 894 N N . GLU A 1 116 ? 15.927 5.517 -17.898 1.00 88.12 116 GLU A N 1
ATOM 895 C CA . GLU A 1 116 ? 16.620 4.495 -18.678 1.00 88.12 116 GLU A CA 1
ATOM 896 C C . GLU A 1 116 ? 15.661 3.445 -19.255 1.00 88.12 116 GLU A C 1
ATOM 898 O O . GLU A 1 116 ? 15.849 3.006 -20.384 1.00 88.12 116 GLU A O 1
ATOM 903 N N . LEU A 1 117 ? 14.594 3.081 -18.536 1.00 87.56 117 LEU A N 1
ATOM 904 C CA . LEU A 1 117 ? 13.577 2.154 -19.047 1.00 87.56 117 LEU A CA 1
ATOM 905 C C . LEU A 1 117 ? 12.721 2.738 -20.165 1.00 87.56 117 LEU A C 1
ATOM 907 O O . LEU A 1 117 ? 12.270 2.006 -21.043 1.00 87.56 117 LEU A O 1
ATOM 911 N N . LEU A 1 118 ? 12.470 4.044 -20.117 1.00 88.50 118 LEU A N 1
ATOM 912 C CA . LEU A 1 118 ? 11.732 4.757 -21.158 1.00 88.50 118 LEU A CA 1
ATOM 913 C C . LEU A 1 118 ? 12.612 5.077 -22.371 1.00 88.50 118 LEU A C 1
ATOM 915 O O . LEU A 1 118 ? 12.092 5.368 -23.453 1.00 88.50 118 LEU A O 1
ATOM 919 N N . ARG A 1 119 ? 13.938 5.027 -22.212 1.00 84.69 119 ARG A N 1
ATOM 920 C CA . ARG A 1 119 ? 14.882 5.244 -23.304 1.00 84.69 119 ARG A CA 1
ATOM 921 C C . ARG A 1 119 ? 14.702 4.152 -24.357 1.00 84.69 119 ARG A C 1
ATOM 923 O O . ARG A 1 119 ? 14.619 2.969 -24.053 1.00 84.69 119 ARG A O 1
ATOM 930 N N . SER A 1 120 ? 14.668 4.559 -25.624 1.00 74.25 120 SER A N 1
ATOM 931 C CA . SER A 1 120 ? 14.726 3.652 -26.776 1.00 74.25 120 SER A CA 1
ATOM 932 C C . SER A 1 120 ? 16.147 3.680 -27.345 1.00 74.25 120 SER A C 1
ATOM 934 O O . SER A 1 120 ? 16.412 4.509 -28.219 1.00 74.25 120 SER A O 1
ATOM 936 N N . PRO A 1 121 ? 17.088 2.870 -26.819 1.00 73.62 121 PRO A N 1
ATOM 937 C CA . PRO A 1 121 ? 18.463 2.883 -27.297 1.00 73.62 121 PRO A CA 1
ATOM 938 C C . PRO A 1 121 ? 18.527 2.581 -28.797 1.00 73.62 121 PRO A C 1
ATOM 940 O O . PRO A 1 121 ? 17.812 1.717 -29.313 1.00 73.62 121 PRO A O 1
ATOM 943 N N . GLY A 1 122 ? 19.390 3.311 -29.506 1.00 72.56 122 GLY A N 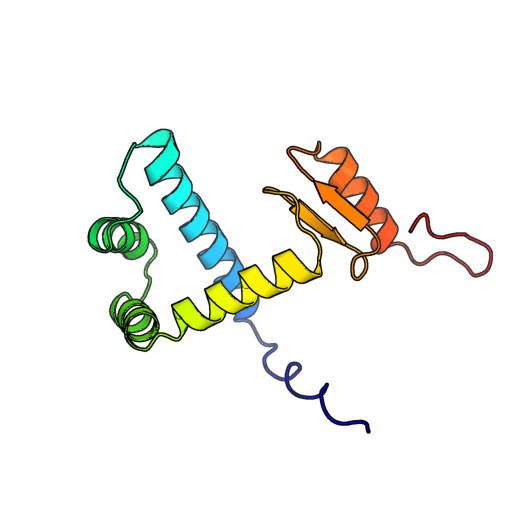1
ATOM 944 C CA . GLY A 1 122 ? 19.694 3.013 -30.904 1.00 72.56 122 GLY A CA 1
ATOM 945 C C . GLY A 1 122 ? 20.350 1.635 -31.049 1.00 72.56 122 GLY A C 1
ATOM 946 O O . GLY A 1 122 ? 20.860 1.076 -30.084 1.00 72.56 122 GLY A O 1
ATOM 947 N N . ALA A 1 123 ? 20.406 1.095 -32.270 1.00 72.06 123 ALA A N 1
ATOM 948 C CA . ALA A 1 123 ? 20.909 -0.263 -32.535 1.00 72.06 123 ALA A CA 1
ATOM 949 C C . ALA A 1 123 ? 22.345 -0.555 -32.032 1.00 72.06 123 ALA A C 1
ATOM 951 O O . ALA A 1 123 ? 22.724 -1.717 -31.931 1.00 72.06 123 ALA A O 1
ATOM 952 N N . ASN A 1 124 ? 23.130 0.482 -31.717 1.00 77.75 124 ASN A N 1
ATOM 953 C CA . ASN A 1 124 ? 24.502 0.385 -31.207 1.00 77.75 124 ASN A CA 1
ATOM 954 C C . ASN A 1 124 ? 24.660 0.820 -29.738 1.00 77.75 124 ASN A C 1
ATOM 956 O O . ASN A 1 124 ? 25.786 0.937 -29.256 1.00 77.75 124 ASN A O 1
ATOM 960 N N . GLU A 1 125 ? 23.568 1.080 -29.024 1.00 76.75 125 GLU A N 1
ATOM 961 C CA . GLU A 1 125 ? 23.612 1.480 -27.621 1.00 76.75 125 GLU A CA 1
ATOM 962 C C . GLU A 1 125 ? 23.171 0.321 -26.730 1.00 76.75 125 GLU A C 1
ATOM 964 O O . GLU A 1 125 ? 22.124 -0.284 -26.945 1.00 76.75 125 GLU A O 1
ATOM 969 N N . ALA A 1 126 ? 23.959 0.020 -25.700 1.00 66.50 126 ALA A N 1
ATOM 970 C CA . ALA A 1 126 ? 23.520 -0.895 -24.655 1.00 66.50 126 ALA A CA 1
ATOM 971 C C . ALA A 1 126 ? 22.455 -0.216 -23.772 1.00 66.50 126 ALA A C 1
ATOM 973 O O . ALA A 1 126 ? 22.584 0.972 -23.452 1.00 66.50 126 ALA A O 1
ATOM 974 N N . SER A 1 127 ? 21.429 -0.965 -23.355 1.00 67.69 127 SER A N 1
ATOM 975 C CA . SER A 1 127 ? 20.601 -0.596 -22.201 1.00 67.69 127 SER A CA 1
ATOM 976 C C . SER A 1 127 ? 21.376 -0.888 -20.919 1.00 67.69 127 SER A C 1
ATOM 978 O O . SER A 1 127 ? 22.162 -1.837 -20.862 1.00 67.69 127 SER A O 1
ATOM 980 N N . TRP A 1 128 ? 21.169 -0.096 -19.867 1.00 67.94 128 TRP A N 1
ATOM 981 C CA . TRP A 1 128 ? 21.800 -0.379 -18.569 1.00 67.94 128 TRP A CA 1
ATOM 982 C C . TRP A 1 128 ? 21.158 -1.576 -17.845 1.00 67.94 128 TRP A C 1
ATOM 984 O O . TRP A 1 128 ? 21.606 -1.942 -16.755 1.00 67.94 128 TRP A O 1
ATOM 994 N N . CYS A 1 129 ? 20.099 -2.171 -18.418 1.00 57.59 129 CYS A N 1
ATOM 995 C CA . CYS A 1 129 ? 19.238 -3.177 -17.790 1.00 57.59 129 CYS A CA 1
ATOM 996 C C . CYS A 1 129 ? 18.671 -4.216 -18.764 1.00 57.59 129 CYS A C 1
ATOM 998 O O . CYS A 1 129 ? 18.426 -3.868 -19.941 1.00 57.59 129 CYS A O 1
#